Protein AF-A0A3D2V0V3-F1 (afdb_monomer)

Foldseek 3Di:
DDWDWDADPVPRDTDTDHDDDDDDDDDDPVVVVVD

Radius of gyration: 16.2 Å; Cα contacts (8 Å, |Δi|>4): 32; chains: 1; bounding box: 30×22×34 Å

Nearest PDB structures (foldseek):
  3g2b-assembly1_A-2  TM=4.213E-01  e=5.145E+00  Xanthomonas campestris pv. campestris
  8rtd-assembly1_Y  TM=3.894E-01  e=6.311E+00  Esche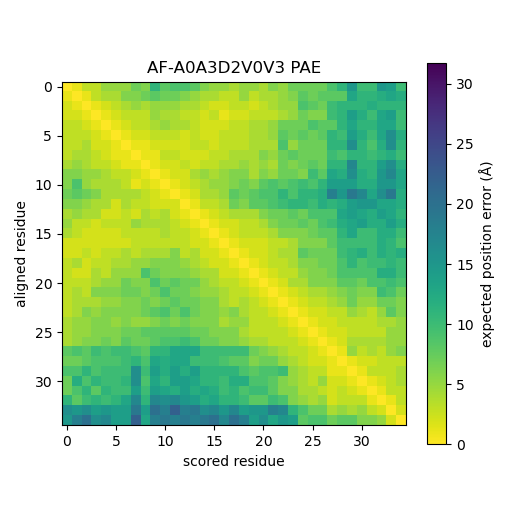richia coli

Sequence (35 aa):
RKARKGRNPQTGEEIKIKASKTVGFKPAPTLKSSL

Structure (mmCIF, N/CA/C/O backbone):
data_AF-A0A3D2V0V3-F1
#
_entry.id   AF-A0A3D2V0V3-F1
#
loop_
_atom_site.group_PDB
_atom_site.id
_atom_site.type_symbol
_atom_site.label_atom_id
_atom_site.label_alt_id
_atom_site.label_comp_id
_atom_sit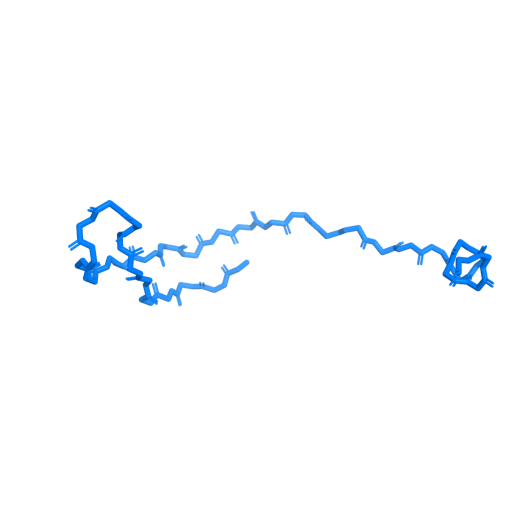e.label_asym_id
_atom_site.label_entity_id
_atom_site.label_seq_id
_atom_site.pdbx_PDB_ins_code
_atom_site.Cartn_x
_atom_site.Cartn_y
_atom_site.Cartn_z
_atom_site.occupancy
_atom_site.B_iso_or_equiv
_atom_site.auth_seq_id
_atom_site.auth_comp_id
_atom_site.auth_asym_id
_atom_site.auth_atom_id
_atom_site.pdbx_PDB_model_num
ATOM 1 N N . ARG A 1 1 ? 0.611 3.082 1.248 1.00 86.56 1 ARG A N 1
ATOM 2 C CA . ARG A 1 1 ? -0.859 2.905 1.342 1.00 86.56 1 ARG A CA 1
ATOM 3 C C . ARG A 1 1 ? -1.499 4.144 1.972 1.00 86.56 1 ARG A C 1
ATOM 5 O O . ARG A 1 1 ? -1.003 4.617 2.988 1.00 86.56 1 ARG A O 1
ATOM 12 N N . LYS A 1 2 ? -2.564 4.686 1.359 1.00 85.94 2 LYS A N 1
ATOM 13 C CA . LYS A 1 2 ? -3.330 5.832 1.897 1.00 85.94 2 LYS A CA 1
ATOM 14 C C . LYS A 1 2 ? -4.189 5.403 3.094 1.00 85.94 2 LYS A C 1
ATOM 16 O O . LYS A 1 2 ? -4.500 4.218 3.221 1.00 85.94 2 LYS A O 1
ATOM 21 N N . ALA A 1 3 ? -4.562 6.362 3.944 1.00 90.06 3 ALA A N 1
ATOM 22 C CA . ALA A 1 3 ? -5.524 6.120 5.014 1.00 90.06 3 ALA A CA 1
ATOM 23 C C . ALA A 1 3 ? -6.866 5.691 4.408 1.00 90.06 3 ALA A C 1
ATOM 25 O O . ALA A 1 3 ? -7.310 6.272 3.416 1.00 90.06 3 ALA A O 1
ATOM 26 N N . ARG A 1 4 ? -7.485 4.657 4.975 1.00 90.19 4 ARG A N 1
ATOM 27 C CA . ARG A 1 4 ? -8.735 4.088 4.457 1.00 90.19 4 ARG A CA 1
ATOM 28 C C . ARG A 1 4 ? -9.558 3.461 5.569 1.00 90.19 4 ARG A C 1
ATOM 30 O O . ARG A 1 4 ? -9.011 3.084 6.603 1.00 90.19 4 ARG A O 1
ATOM 37 N N . LYS A 1 5 ? -10.858 3.308 5.337 1.00 89.81 5 LYS A N 1
ATOM 38 C CA . LYS A 1 5 ? -11.694 2.425 6.151 1.00 89.81 5 LYS A CA 1
ATOM 39 C C . LYS A 1 5 ? -11.448 0.984 5.701 1.00 89.81 5 LYS A C 1
ATOM 41 O O . LYS A 1 5 ? -11.474 0.700 4.505 1.00 89.81 5 LYS A O 1
ATOM 46 N N . GLY A 1 6 ? -11.105 0.114 6.638 1.00 87.56 6 GLY A N 1
ATOM 47 C CA . GLY A 1 6 ? -11.041 -1.331 6.439 1.00 87.56 6 GLY A CA 1
ATOM 48 C C . GLY A 1 6 ? -12.039 -2.025 7.352 1.00 87.56 6 GLY A C 1
ATOM 49 O O . GLY A 1 6 ? -12.714 -1.370 8.139 1.00 87.56 6 GLY A O 1
ATOM 50 N N . ARG A 1 7 ? -12.113 -3.349 7.265 1.00 92.25 7 ARG A N 1
ATOM 51 C CA . ARG A 1 7 ? -12.894 -4.170 8.190 1.00 92.25 7 ARG A CA 1
ATOM 52 C C . ARG A 1 7 ? -11.977 -4.997 9.070 1.00 92.25 7 ARG A C 1
ATOM 54 O O . ARG A 1 7 ? -10.940 -5.462 8.592 1.00 92.25 7 ARG A O 1
ATOM 61 N N . ASN A 1 8 ? -12.366 -5.183 10.326 1.00 88.19 8 ASN A N 1
ATOM 62 C CA . ASN A 1 8 ? -11.733 -6.164 11.189 1.00 88.19 8 ASN A CA 1
ATOM 63 C C . ASN A 1 8 ? -11.985 -7.565 10.608 1.00 88.19 8 ASN A C 1
ATOM 65 O O . ASN A 1 8 ? -13.150 -7.946 10.489 1.00 88.19 8 ASN A O 1
ATOM 69 N N . PRO A 1 9 ? -10.953 -8.3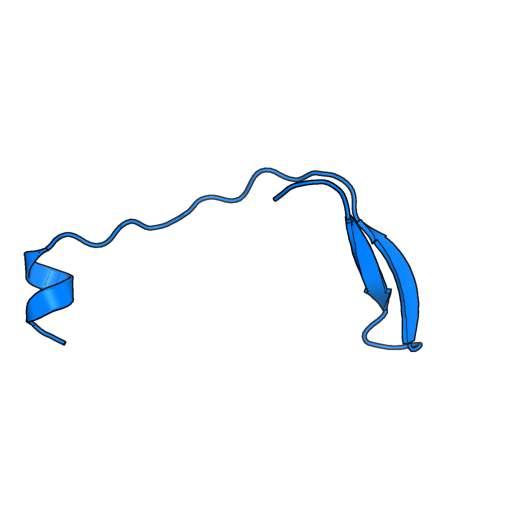48 10.254 1.00 89.25 9 PRO A N 1
ATOM 70 C CA . PRO A 1 9 ? -11.162 -9.710 9.771 1.00 89.25 9 PRO A CA 1
ATOM 71 C C . PRO A 1 9 ? -11.781 -10.640 10.827 1.00 89.25 9 PRO A C 1
ATOM 73 O O . PRO A 1 9 ? -12.365 -11.649 10.452 1.00 89.25 9 PRO A O 1
ATOM 76 N N . GLN A 1 10 ? -11.684 -10.310 12.121 1.00 88.12 10 GLN A N 1
ATOM 77 C CA . GLN A 1 10 ? -12.215 -11.135 13.209 1.00 88.12 10 GLN A CA 1
ATOM 78 C C . GLN A 1 10 ? -13.663 -10.785 13.589 1.00 88.12 10 GLN A C 1
ATOM 80 O O . GLN A 1 10 ? -14.424 -11.680 13.937 1.00 88.12 10 GLN A O 1
ATOM 85 N N . THR A 1 11 ? -14.054 -9.504 13.528 1.0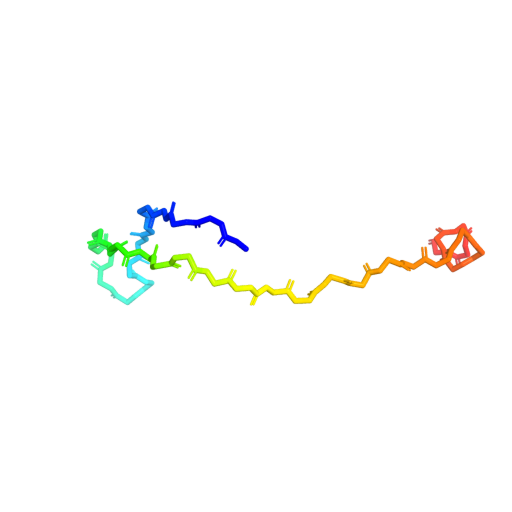0 86.94 11 THR A N 1
ATOM 86 C CA . THR A 1 11 ? -15.380 -9.035 13.997 1.00 86.94 11 THR A CA 1
ATOM 87 C C . THR A 1 11 ? -16.248 -8.406 12.906 1.00 86.94 11 THR A C 1
ATOM 89 O O . THR A 1 11 ? -17.431 -8.170 13.116 1.00 86.94 11 THR A O 1
ATOM 92 N N . GLY A 1 12 ? -15.693 -8.116 11.727 1.00 86.44 12 GLY A N 1
ATOM 93 C CA . GLY A 1 12 ? -16.421 -7.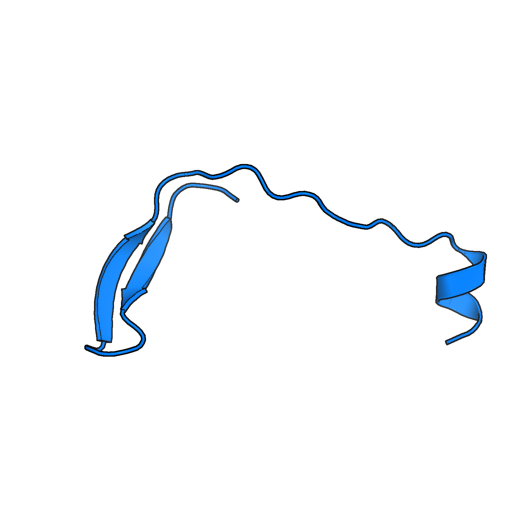491 10.616 1.00 86.44 12 GLY A CA 1
ATOM 94 C C . GLY A 1 12 ? -16.742 -6.000 10.798 1.00 86.44 12 GLY A C 1
ATOM 95 O O . GLY A 1 12 ? -17.321 -5.386 9.897 1.00 86.44 12 GLY A O 1
ATOM 96 N N . GLU A 1 13 ? -16.347 -5.399 11.917 1.00 91.75 13 GLU A N 1
ATOM 97 C CA . GLU A 1 13 ? -16.547 -3.978 12.209 1.00 91.75 13 GLU A CA 1
ATOM 98 C C . GLU A 1 13 ? -15.643 -3.084 11.353 1.00 91.75 13 GLU A C 1
ATOM 100 O O . GLU A 1 13 ? -14.553 -3.485 10.932 1.00 91.75 13 GLU A O 1
ATOM 105 N N . GLU A 1 14 ? -16.072 -1.847 11.096 1.00 88.88 14 GLU A N 1
ATOM 106 C CA . GLU A 1 14 ? -15.253 -0.871 10.376 1.00 88.88 14 GLU A CA 1
ATOM 107 C C . GLU A 1 14 ? -14.123 -0.322 11.258 1.00 88.88 14 GLU A C 1
ATOM 109 O O . GLU A 1 14 ? -14.356 0.260 12.314 1.00 88.88 14 GLU A O 1
ATOM 114 N N . ILE A 1 15 ? -12.882 -0.426 10.775 1.00 89.44 15 ILE A N 1
ATOM 115 C CA . ILE A 1 15 ? -11.690 0.131 11.420 1.00 89.44 15 ILE A CA 1
ATOM 116 C C . ILE A 1 15 ? -11.068 1.194 10.515 1.00 89.44 15 ILE A C 1
ATOM 118 O O . ILE A 1 15 ? -10.860 0.995 9.313 1.00 89.44 15 ILE A O 1
ATOM 122 N N . LYS A 1 16 ? -10.686 2.333 11.099 1.00 88.69 16 LYS A N 1
ATOM 123 C CA . LYS A 1 16 ? -9.896 3.357 10.406 1.00 88.69 16 LYS A CA 1
ATOM 124 C C . LYS A 1 16 ? -8.422 2.940 10.343 1.00 88.69 16 LYS A C 1
ATOM 126 O O . LYS A 1 16 ? -7.707 2.979 11.340 1.00 88.69 16 LYS A O 1
ATOM 131 N N . ILE A 1 17 ? -7.946 2.594 9.149 1.00 89.19 17 ILE A N 1
ATOM 132 C CA . ILE A 1 17 ? -6.545 2.246 8.887 1.00 89.19 17 ILE A CA 1
ATOM 133 C C . ILE A 1 17 ? -5.774 3.532 8.571 1.00 89.19 17 ILE A C 1
ATOM 135 O O . ILE A 1 17 ? -6.074 4.223 7.592 1.00 89.19 17 ILE A O 1
ATOM 139 N N . LYS A 1 18 ? -4.771 3.859 9.397 1.00 89.56 18 LYS A N 1
ATOM 140 C CA . LYS A 1 18 ? -3.879 5.013 9.180 1.00 89.56 18 LYS A CA 1
ATOM 141 C C . LYS A 1 18 ? -3.049 4.834 7.904 1.00 89.56 18 LYS A C 1
ATOM 143 O O . LYS A 1 18 ? -2.793 3.717 7.458 1.00 89.56 18 LYS A O 1
ATOM 148 N N . ALA A 1 19 ? -2.612 5.947 7.317 1.00 90.00 19 ALA A N 1
ATOM 149 C CA . ALA A 1 19 ? -1.684 5.895 6.195 1.00 90.00 19 ALA A CA 1
ATOM 150 C C . ALA A 1 19 ? -0.361 5.266 6.650 1.00 90.00 19 ALA A C 1
ATOM 152 O O . ALA A 1 19 ? 0.181 5.626 7.693 1.00 90.00 19 ALA A O 1
ATOM 153 N N . SER A 1 20 ? 0.158 4.339 5.853 1.00 89.00 20 SER A N 1
ATOM 154 C CA . SER A 1 20 ? 1.435 3.679 6.112 1.00 89.00 20 SER A CA 1
ATOM 155 C C . SER A 1 20 ? 2.244 3.586 4.827 1.00 89.00 20 SER A C 1
ATOM 157 O O . SER A 1 20 ? 1.698 3.427 3.728 1.00 89.00 20 SER A O 1
ATOM 159 N N . LYS A 1 21 ? 3.566 3.712 4.936 1.00 87.38 21 LYS A N 1
ATOM 160 C CA . LYS A 1 21 ? 4.473 3.500 3.805 1.00 87.38 21 LYS A CA 1
ATOM 161 C C . LYS A 1 21 ? 4.710 1.996 3.663 1.00 87.38 21 LYS A C 1
ATOM 163 O O . LYS A 1 21 ? 4.872 1.292 4.651 1.00 87.38 21 LYS A O 1
ATOM 168 N N . THR A 1 22 ? 4.651 1.491 2.438 1.00 86.00 22 THR A N 1
ATOM 169 C CA . THR A 1 22 ? 4.915 0.080 2.129 1.00 86.00 22 THR A CA 1
ATOM 170 C C . THR A 1 22 ? 5.895 0.064 0.971 1.00 86.00 22 THR A C 1
ATOM 172 O O . THR A 1 22 ? 5.726 0.849 0.036 1.00 86.00 22 THR A O 1
ATOM 175 N N . VAL A 1 23 ? 6.910 -0.789 1.053 1.00 90.44 23 VAL A N 1
ATOM 176 C CA . VAL A 1 23 ? 7.861 -1.000 -0.039 1.00 90.44 23 VAL A CA 1
ATOM 177 C C . VAL A 1 23 ? 7.206 -1.846 -1.128 1.00 90.44 23 VAL A C 1
ATOM 179 O O . VAL A 1 23 ? 6.449 -2.769 -0.833 1.00 90.44 23 VAL A O 1
ATOM 182 N N . GLY A 1 24 ? 7.444 -1.491 -2.387 1.00 87.94 24 GLY A N 1
ATOM 183 C CA . GLY A 1 24 ? 6.966 -2.241 -3.544 1.00 87.94 24 GLY A CA 1
ATOM 184 C C . GLY A 1 24 ? 8.151 -2.797 -4.315 1.00 87.94 24 GLY A C 1
ATOM 185 O O . GLY A 1 24 ? 9.110 -2.070 -4.567 1.00 87.94 24 GLY A O 1
ATOM 186 N N . PHE A 1 25 ? 8.083 -4.067 -4.699 1.00 91.56 25 PHE A N 1
ATOM 187 C CA . PHE A 1 25 ? 9.065 -4.664 -5.594 1.00 91.56 25 PHE A CA 1
ATOM 188 C C . PHE A 1 25 ? 8.646 -4.430 -7.046 1.00 91.56 25 PHE A C 1
ATOM 190 O O . PHE A 1 25 ? 7.520 -4.751 -7.433 1.00 91.56 25 PHE A O 1
ATOM 197 N N . LYS A 1 26 ? 9.547 -3.863 -7.853 1.00 89.50 26 LYS A N 1
ATOM 198 C CA . LYS A 1 26 ? 9.360 -3.722 -9.299 1.00 89.50 26 LYS A CA 1
ATOM 199 C C . LYS A 1 26 ? 10.275 -4.730 -10.001 1.00 89.50 26 LYS A C 1
ATOM 201 O O . LYS A 1 26 ? 11.469 -4.457 -10.102 1.00 89.50 26 LYS A O 1
ATOM 206 N N . PRO A 1 27 ? 9.745 -5.870 -10.480 1.00 90.00 27 PRO A N 1
ATOM 207 C CA . PRO A 1 27 ? 10.566 -6.845 -11.181 1.00 90.00 27 PRO A CA 1
ATOM 208 C C . PRO A 1 27 ? 11.068 -6.283 -12.513 1.00 90.00 27 PRO A C 1
ATOM 210 O O . PRO A 1 27 ? 10.357 -5.523 -13.186 1.00 90.00 27 PRO A O 1
ATOM 213 N N . ALA A 1 28 ? 12.287 -6.676 -12.887 1.00 91.31 28 ALA A N 1
ATOM 214 C CA . ALA A 1 28 ? 12.880 -6.346 -14.176 1.00 91.31 28 AL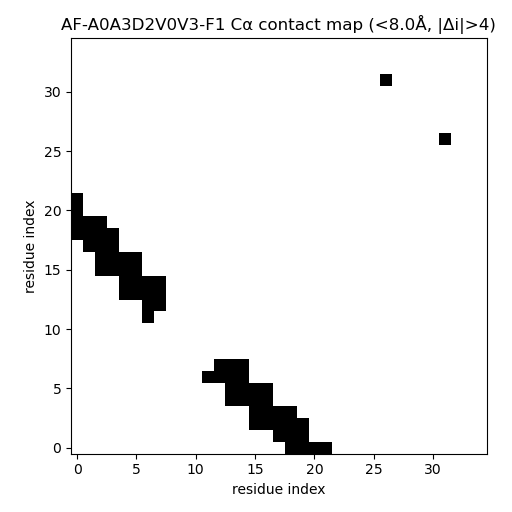A A CA 1
ATOM 215 C C . ALA A 1 28 ? 12.060 -6.963 -15.329 1.00 91.31 28 ALA A C 1
ATOM 217 O O . ALA A 1 28 ? 11.436 -8.010 -15.134 1.00 91.31 28 ALA A O 1
ATOM 218 N N . PRO A 1 29 ? 12.056 -6.350 -16.528 1.00 89.31 29 PRO A N 1
ATOM 219 C CA . PRO A 1 29 ? 11.333 -6.881 -17.686 1.00 89.31 29 PRO A CA 1
ATOM 220 C C . PRO A 1 29 ? 11.698 -8.334 -18.010 1.00 89.31 29 PRO A C 1
ATOM 222 O O . PRO A 1 29 ? 10.818 -9.129 -18.304 1.00 89.31 29 PRO A O 1
ATOM 225 N N . THR A 1 30 ? 12.971 -8.698 -17.858 1.00 90.62 30 THR A N 1
ATOM 226 C CA . THR A 1 30 ? 13.479 -10.061 -18.074 1.00 90.62 30 THR A CA 1
ATOM 227 C C . THR A 1 30 ? 12.804 -11.095 -17.172 1.00 90.62 30 THR A C 1
ATOM 229 O O . THR A 1 30 ? 12.391 -12.144 -17.649 1.00 90.62 30 THR A O 1
ATOM 232 N N . LEU A 1 31 ? 12.626 -10.778 -15.885 1.00 85.75 31 LEU A N 1
ATOM 233 C CA . LEU A 1 31 ? 11.940 -11.650 -14.928 1.00 85.75 31 LEU A CA 1
ATOM 234 C C . LEU A 1 31 ? 10.436 -11.742 -15.222 1.00 85.75 31 LEU A C 1
ATOM 236 O O .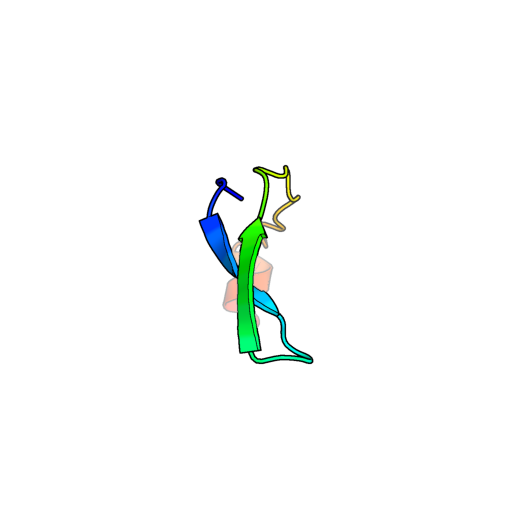 LEU A 1 31 ? 9.839 -12.790 -15.023 1.00 85.75 31 LEU A O 1
ATOM 240 N N . LYS A 1 32 ? 9.818 -10.651 -15.696 1.00 83.25 32 LYS A N 1
ATOM 241 C CA . LYS A 1 32 ? 8.392 -10.638 -16.059 1.00 83.25 32 LYS A CA 1
ATOM 242 C C . LYS A 1 32 ? 8.087 -11.465 -17.304 1.00 83.25 32 LYS A C 1
ATOM 244 O O . LYS A 1 32 ? 7.022 -12.054 -17.358 1.00 83.25 32 LYS A O 1
ATOM 249 N N . SER A 1 33 ? 8.982 -11.456 -18.291 1.00 83.31 33 SER A N 1
ATOM 250 C CA . SER A 1 33 ? 8.795 -12.183 -19.552 1.00 83.31 33 SER A CA 1
ATOM 25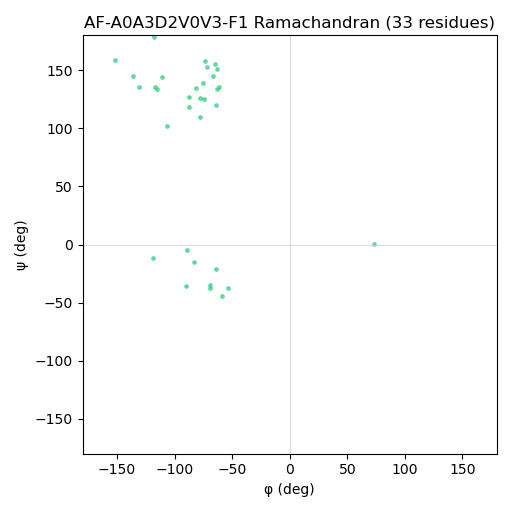1 C C . SER A 1 33 ? 9.181 -13.663 -19.473 1.00 83.31 33 SER A C 1
ATOM 253 O O . SER A 1 33 ? 8.861 -14.412 -20.386 1.00 83.31 33 SER A O 1
ATOM 255 N N . SER A 1 34 ? 9.908 -14.074 -18.429 1.00 80.38 34 SER A N 1
ATOM 256 C CA . SER A 1 34 ? 10.339 -15.462 -18.205 1.00 80.38 34 SER A CA 1
ATOM 257 C C . SER A 1 34 ? 9.329 -16.300 -17.402 1.00 80.38 34 SER A C 1
ATOM 259 O O . SER A 1 34 ? 9.589 -17.482 -17.175 1.00 80.38 34 SER A O 1
ATOM 261 N N . LEU A 1 35 ? 8.243 -15.689 -16.923 1.00 65.69 35 LEU A N 1
ATOM 262 C CA . LEU A 1 35 ? 7.155 -16.314 -16.162 1.00 65.69 35 LEU A CA 1
ATOM 263 C C . LEU A 1 35 ? 5.909 -16.432 -17.039 1.00 65.69 35 LEU A C 1
ATOM 265 O O . LEU A 1 35 ? 5.173 -17.422 -16.845 1.00 65.69 35 LEU A O 1
#

Mean predicted aligned error: 6.38 Å

pLDDT: mean 87.72, std 4.53, range [65.69, 92.25]

Solvent-ac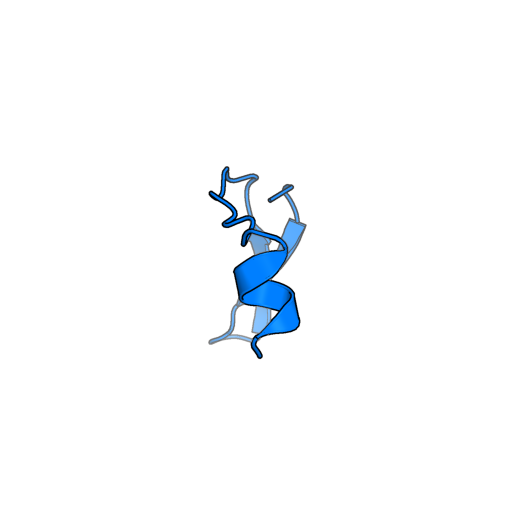cessible surface area (backbone atoms only — not comparable to full-atom values): 2439 Å² total; per-residue (Å²): 83,76,60,43,82,44,62,39,91,88,76,67,46,84,38,83,41,70,61,45,91,70,90,78,89,80,79,54,71,71,65,64,76,74,107

Secondary structure (DSSP, 8-state):
---EEEE-TTT--EEEEPP---------HHHHHT-